Protein AF-A0A0B2VDZ8-F1 (afdb_monomer_lite)

Radius of gyration: 16.99 Å; chains: 1; bounding box: 38×29×52 Å

pLDDT: mean 93.47, std 7.71, range [47.62, 98.5]

Secondary structure (DSSP, 8-state):
--HHHHHHHHHHHHHHHHHHHHHTHHHHHHHHS-SS---HHHHHHHHHHHHHHHHHHHHHHHHHHHHHHH-PPPHHHHHHHHHHHHHHHHHHHHHHHS---THHHHHHIIIIIHHHHHHHHHHHHHHHHHHTT-

Structure (mmCIF, N/CA/C/O backbone):
data_AF-A0A0B2VDZ8-F1
#
_entry.id   AF-A0A0B2VDZ8-F1
#
loop_
_atom_site.group_PDB
_atom_site.id
_atom_site.type_symbol
_atom_site.label_atom_id
_atom_site.label_alt_id
_atom_site.label_comp_id
_atom_site.label_asym_id
_atom_site.label_entity_id
_atom_site.label_seq_id
_atom_site.pdbx_PDB_ins_code
_atom_site.Cartn_x
_atom_site.Cartn_y
_atom_site.Cartn_z
_atom_site.occupancy
_atom_site.B_iso_or_equiv
_atom_site.auth_seq_id
_atom_site.auth_comp_id
_atom_site.auth_asym_id
_atom_site.auth_atom_id
_atom_site.pdbx_PDB_model_num
ATOM 1 N N . MET A 1 1 ? -18.965 14.030 11.114 1.00 65.94 1 MET A N 1
ATOM 2 C CA . MET A 1 1 ? -18.430 12.679 10.859 1.00 65.94 1 MET A CA 1
ATOM 3 C C . MET A 1 1 ? -17.839 12.183 12.160 1.00 65.94 1 MET A C 1
ATOM 5 O O . MET A 1 1 ? -17.066 12.920 12.761 1.00 65.94 1 MET A O 1
ATOM 9 N N . ASP A 1 2 ? -18.268 11.023 12.639 1.00 90.38 2 ASP A N 1
ATOM 10 C CA . ASP A 1 2 ? -17.653 10.364 13.789 1.00 90.38 2 ASP A CA 1
ATOM 11 C C . ASP A 1 2 ? -16.326 9.695 13.381 1.00 90.38 2 ASP A C 1
ATOM 13 O O . ASP A 1 2 ? -16.026 9.538 12.193 1.00 90.38 2 ASP A O 1
ATOM 17 N N . CYS A 1 3 ? -15.502 9.332 14.367 1.00 91.44 3 CYS A N 1
ATOM 18 C CA . CYS A 1 3 ? -14.164 8.786 14.118 1.00 91.44 3 CYS A CA 1
ATOM 19 C C . CYS A 1 3 ? -14.204 7.478 13.310 1.00 91.44 3 CYS A C 1
ATOM 21 O O . CYS A 1 3 ? -13.313 7.23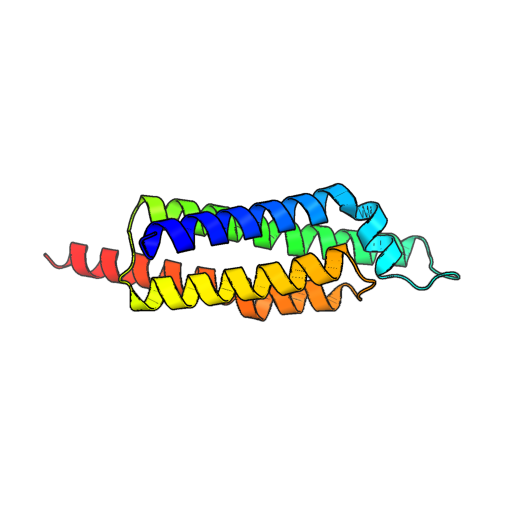2 12.500 1.00 91.44 3 CYS A O 1
ATOM 23 N N . LEU A 1 4 ? -15.248 6.666 13.500 1.00 94.50 4 LEU A N 1
ATOM 24 C CA . LEU A 1 4 ? -15.450 5.411 12.780 1.00 94.50 4 LEU A CA 1
ATOM 25 C C . LEU A 1 4 ? -15.672 5.643 11.289 1.00 94.50 4 LEU A C 1
ATOM 27 O O . LEU A 1 4 ? -14.945 5.077 10.474 1.00 94.50 4 LEU A O 1
ATOM 31 N N . SER A 1 5 ? -16.612 6.519 10.930 1.00 95.19 5 SER A N 1
ATOM 32 C CA . SER A 1 5 ? -16.853 6.850 9.523 1.00 95.19 5 SER A CA 1
ATOM 33 C C . SER A 1 5 ? -15.616 7.468 8.869 1.00 95.19 5 SER A C 1
ATOM 35 O O . SER A 1 5 ? -15.306 7.160 7.721 1.00 95.19 5 SER A O 1
ATOM 37 N N . ALA A 1 6 ? -14.872 8.308 9.598 1.00 95.94 6 ALA A N 1
ATOM 38 C CA . ALA A 1 6 ? -13.628 8.897 9.102 1.00 95.94 6 ALA A CA 1
ATOM 39 C C . ALA A 1 6 ? -12.538 7.857 8.842 1.00 95.94 6 ALA A C 1
ATOM 41 O O . ALA A 1 6 ? -11.886 7.915 7.798 1.00 95.94 6 ALA A O 1
ATOM 42 N N . TYR A 1 7 ? -12.381 6.883 9.736 1.00 96.25 7 TYR A N 1
ATOM 43 C CA . TYR A 1 7 ? -11.440 5.789 9.533 1.00 96.25 7 TYR A CA 1
ATOM 44 C C . TYR A 1 7 ? -11.841 4.921 8.338 1.00 96.25 7 TYR A C 1
ATOM 46 O O . TYR A 1 7 ? -11.020 4.713 7.451 1.00 96.25 7 TYR A O 1
ATOM 54 N N . PHE A 1 8 ? -13.107 4.500 8.255 1.00 96.50 8 PHE A N 1
ATOM 55 C CA . PHE A 1 8 ? -13.611 3.682 7.147 1.00 96.50 8 PHE A CA 1
ATOM 56 C C . PHE A 1 8 ? -13.384 4.343 5.780 1.00 96.50 8 PHE A C 1
ATOM 58 O O . PHE A 1 8 ? -12.879 3.709 4.851 1.00 96.50 8 PHE A O 1
ATOM 65 N N . ILE A 1 9 ? -13.716 5.633 5.661 1.00 97.12 9 ILE A N 1
ATOM 66 C CA . ILE A 1 9 ? -13.511 6.393 4.421 1.00 97.12 9 ILE A CA 1
ATOM 67 C C . ILE A 1 9 ? -12.020 6.500 4.098 1.00 97.12 9 ILE A C 1
ATOM 69 O O . ILE A 1 9 ? -11.639 6.300 2.949 1.00 97.12 9 ILE A O 1
ATOM 73 N N . THR A 1 10 ? -11.173 6.775 5.093 1.00 97.75 10 THR A N 1
ATOM 74 C CA . THR A 1 10 ? -9.722 6.913 4.889 1.00 97.75 10 THR A CA 1
ATOM 75 C C . THR A 1 10 ? -9.081 5.589 4.470 1.00 97.75 10 THR A C 1
ATOM 77 O O . THR A 1 10 ? -8.296 5.568 3.528 1.00 97.75 10 THR A O 1
ATOM 80 N N . LEU A 1 11 ? -9.457 4.480 5.111 1.00 97.94 11 LEU A N 1
ATOM 81 C CA . LEU A 1 11 ? -9.010 3.132 4.757 1.00 97.94 11 LEU A CA 1
ATOM 82 C C . LEU A 1 11 ? -9.438 2.760 3.330 1.00 97.94 11 LEU A C 1
ATOM 84 O O . LEU A 1 11 ? -8.633 2.270 2.541 1.00 97.94 11 LEU A O 1
ATOM 88 N N . THR A 1 12 ? -10.689 3.058 2.971 1.00 97.88 12 THR A N 1
ATOM 89 C CA . THR A 1 12 ? -11.205 2.811 1.617 1.00 97.88 12 THR A CA 1
ATOM 90 C C . THR A 1 12 ? -10.492 3.680 0.580 1.00 97.88 12 THR A C 1
ATOM 92 O O . THR A 1 12 ? -10.109 3.185 -0.475 1.00 97.88 12 THR A O 1
ATOM 95 N N . ALA A 1 13 ? -10.265 4.963 0.875 1.00 97.81 13 ALA A N 1
ATOM 96 C CA . ALA A 1 13 ? -9.532 5.867 -0.007 1.00 97.81 13 ALA A CA 1
ATOM 97 C C . ALA A 1 13 ? -8.082 5.405 -0.216 1.00 97.81 13 ALA A C 1
ATOM 99 O O . ALA A 1 13 ? -7.605 5.399 -1.351 1.00 97.81 13 ALA A O 1
ATOM 100 N N . HIS A 1 14 ? -7.411 4.952 0.847 1.00 98.12 14 HIS A N 1
ATOM 101 C CA . HIS A 1 14 ? -6.077 4.368 0.749 1.00 98.12 14 HIS A CA 1
ATOM 102 C C . HIS A 1 14 ? -6.073 3.130 -0.158 1.00 98.12 14 HIS A C 1
ATOM 104 O O . HIS A 1 14 ? -5.262 3.048 -1.079 1.00 98.12 14 HIS A O 1
ATOM 110 N N . ALA A 1 15 ? -7.026 2.211 0.034 1.00 98.25 15 ALA A N 1
ATOM 111 C CA . ALA A 1 15 ? -7.164 1.024 -0.806 1.00 98.25 15 ALA A CA 1
ATOM 112 C C . ALA A 1 15 ? -7.405 1.377 -2.284 1.00 98.25 15 ALA A C 1
ATOM 114 O O . ALA A 1 15 ? -6.795 0.776 -3.164 1.00 98.25 15 ALA A O 1
ATOM 115 N N . VAL A 1 16 ? -8.244 2.379 -2.571 1.00 97.81 16 VAL A N 1
ATOM 116 C CA . VAL A 1 16 ? -8.479 2.856 -3.9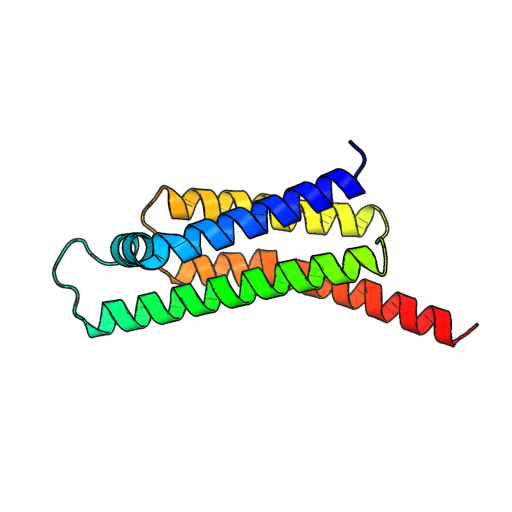44 1.00 97.81 16 VAL A CA 1
ATOM 117 C C . VAL A 1 16 ? -7.203 3.437 -4.555 1.00 97.81 16 VAL A C 1
ATOM 119 O O . VAL A 1 16 ? -6.897 3.119 -5.698 1.00 97.81 16 VAL A O 1
ATOM 122 N N . LEU A 1 17 ? -6.423 4.227 -3.811 1.00 97.44 17 LEU A N 1
ATOM 123 C CA . LEU A 1 17 ? -5.140 4.749 -4.299 1.00 97.44 17 LEU A CA 1
ATOM 124 C C . LEU A 1 17 ? -4.136 3.632 -4.604 1.00 97.44 17 LEU A C 1
ATOM 126 O O . LEU A 1 17 ? -3.457 3.691 -5.625 1.00 97.44 17 LEU A O 1
ATOM 130 N N . LEU A 1 18 ? -4.066 2.598 -3.761 1.00 97.69 18 LEU A N 1
ATOM 131 C CA . LEU A 1 18 ? -3.231 1.424 -4.027 1.00 97.69 18 LEU A CA 1
ATOM 132 C C . LEU A 1 18 ? -3.692 0.671 -5.282 1.00 97.69 18 LEU A C 1
ATOM 134 O O . LEU A 1 18 ? -2.859 0.247 -6.077 1.00 97.69 18 LEU A O 1
ATOM 138 N N . MET A 1 19 ? -5.006 0.530 -5.480 1.00 96.88 19 MET A N 1
ATOM 139 C CA . MET A 1 19 ? -5.571 -0.094 -6.680 1.00 96.88 19 MET A CA 1
ATOM 140 C C . MET A 1 19 ? -5.284 0.718 -7.943 1.00 96.88 19 MET A C 1
ATOM 142 O O . MET A 1 19 ? -4.977 0.124 -8.970 1.00 96.88 19 MET A O 1
ATOM 146 N N . LEU A 1 20 ? -5.346 2.052 -7.875 1.00 95.94 20 LEU A N 1
ATOM 147 C CA . LEU A 1 20 ? -4.955 2.927 -8.984 1.00 95.94 20 LEU A CA 1
ATOM 148 C C . LEU A 1 20 ? -3.466 2.766 -9.308 1.00 95.94 20 LEU A C 1
ATOM 150 O O . LEU A 1 20 ? -3.117 2.523 -10.457 1.00 95.94 20 LEU A O 1
ATOM 154 N N . ALA A 1 21 ? -2.597 2.789 -8.292 1.00 95.06 21 ALA A N 1
ATOM 155 C CA . ALA A 1 21 ? -1.167 2.557 -8.485 1.00 95.06 21 ALA A CA 1
ATOM 156 C C . ALA A 1 21 ? -0.867 1.166 -9.081 1.00 95.06 21 ALA A C 1
ATOM 158 O O . ALA A 1 21 ? 0.061 1.016 -9.873 1.00 95.06 21 ALA A O 1
ATOM 159 N N . LEU A 1 22 ? -1.656 0.149 -8.718 1.00 95.88 22 LEU A N 1
ATOM 160 C CA . LEU A 1 22 ? -1.529 -1.197 -9.275 1.00 95.88 22 LEU A CA 1
ATOM 161 C C . LEU A 1 22 ? -2.046 -1.267 -10.719 1.00 95.88 22 LEU A C 1
ATOM 163 O O . LEU A 1 22 ? -1.472 -1.978 -11.541 1.00 95.88 22 LEU A O 1
ATOM 167 N N . TRP A 1 23 ? -3.119 -0.546 -11.036 1.00 96.12 23 TRP A N 1
ATOM 168 C CA . TRP A 1 23 ? -3.669 -0.487 -12.387 1.00 96.12 23 TRP A CA 1
ATOM 169 C C . TRP A 1 23 ? -2.686 0.167 -13.366 1.00 96.12 23 TRP A C 1
ATOM 171 O O . TRP A 1 23 ? -2.411 -0.401 -14.420 1.00 96.12 23 TRP A O 1
ATOM 181 N N . ASP A 1 24 ? -2.077 1.281 -12.958 1.00 94.56 24 ASP A N 1
ATOM 182 C CA . ASP A 1 24 ? -1.091 2.036 -13.744 1.00 94.56 24 ASP A CA 1
ATOM 183 C C . ASP A 1 24 ? 0.350 1.528 -13.509 1.00 94.56 24 ASP A C 1
ATOM 185 O O . ASP A 1 24 ? 1.319 2.289 -13.527 1.00 94.56 24 ASP A O 1
ATOM 189 N N . THR A 1 25 ? 0.517 0.227 -13.221 1.00 94.69 25 THR A N 1
ATOM 190 C CA . THR A 1 25 ? 1.838 -0.375 -12.954 1.00 94.69 25 THR A CA 1
ATOM 191 C C . THR A 1 25 ? 2.849 -0.098 -14.073 1.00 94.69 2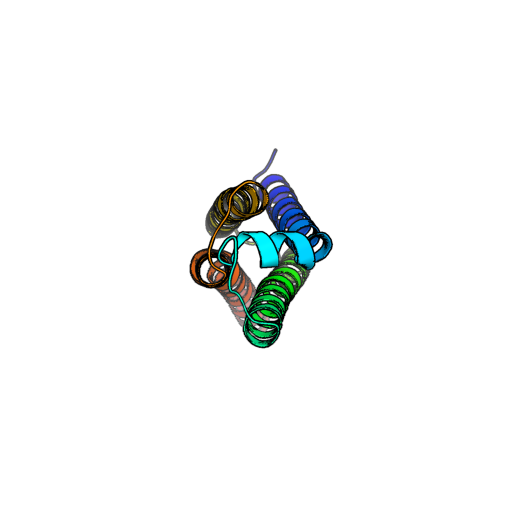5 THR A C 1
ATOM 193 O O . THR A 1 25 ? 3.965 0.293 -13.733 1.00 94.69 25 THR A O 1
ATOM 196 N N . PRO A 1 26 ? 2.533 -0.254 -15.376 1.00 94.25 26 PRO A N 1
ATOM 197 C CA . PRO A 1 26 ? 3.515 -0.015 -16.434 1.00 94.25 26 PRO A CA 1
ATOM 198 C C . PRO A 1 26 ? 4.087 1.408 -16.407 1.00 94.25 26 PRO A C 1
ATOM 200 O O . PRO A 1 26 ? 5.302 1.591 -16.508 1.00 94.25 26 PRO A O 1
ATOM 203 N N . GLU A 1 27 ? 3.228 2.406 -16.220 1.00 93.06 27 GLU A N 1
ATOM 204 C CA . GLU A 1 27 ? 3.582 3.818 -16.109 1.00 93.06 27 GLU A CA 1
ATOM 205 C C . GLU A 1 27 ? 4.394 4.083 -14.837 1.00 93.06 27 GLU A C 1
ATOM 207 O O . GLU A 1 27 ? 5.430 4.752 -14.885 1.00 93.06 27 GLU A O 1
ATOM 212 N N . ASN A 1 28 ? 3.973 3.496 -13.715 1.00 93.25 28 ASN A N 1
ATOM 213 C CA . ASN A 1 28 ? 4.658 3.623 -12.432 1.00 93.25 28 ASN A CA 1
ATOM 214 C C . ASN A 1 28 ? 6.044 2.960 -12.445 1.00 93.25 28 ASN A C 1
ATOM 216 O O . ASN A 1 28 ? 6.975 3.474 -11.836 1.00 93.25 28 ASN A O 1
ATOM 220 N N . VAL A 1 29 ? 6.229 1.852 -13.167 1.00 95.25 29 VAL A N 1
ATOM 221 C CA . VAL A 1 29 ? 7.549 1.227 -13.344 1.00 95.25 29 VAL A CA 1
ATOM 222 C C . VAL A 1 29 ? 8.459 2.145 -14.151 1.00 95.25 29 VAL A C 1
ATOM 224 O O . VAL A 1 29 ? 9.584 2.415 -13.729 1.00 95.25 29 VAL A O 1
ATOM 227 N N . LEU A 1 30 ? 7.974 2.691 -15.268 1.00 93.44 30 LEU A N 1
ATOM 228 C CA . LEU A 1 30 ? 8.762 3.614 -16.087 1.00 93.44 30 LEU A CA 1
ATOM 229 C C . LEU A 1 30 ? 9.130 4.897 -15.330 1.00 93.44 30 LEU A C 1
ATOM 231 O O . LEU A 1 30 ? 10.225 5.415 -15.529 1.00 93.44 30 LEU A O 1
ATOM 235 N N . SER A 1 31 ? 8.271 5.376 -14.425 1.00 91.19 31 SER A N 1
ATOM 236 C CA . SER A 1 31 ? 8.566 6.553 -13.598 1.00 91.19 31 SER A CA 1
ATOM 237 C C . SER A 1 31 ? 9.639 6.296 -12.529 1.00 91.19 31 SER A C 1
ATOM 239 O O . SER A 1 31 ? 10.227 7.253 -12.018 1.00 91.19 31 SER A O 1
ATOM 241 N N . THR A 1 32 ? 9.922 5.028 -12.206 1.00 91.81 32 THR A N 1
ATOM 242 C CA . THR A 1 32 ? 10.984 4.635 -11.263 1.00 91.81 32 THR A CA 1
ATOM 243 C C . THR A 1 32 ? 12.350 4.432 -11.927 1.00 91.81 32 THR A C 1
ATOM 245 O O . THR A 1 32 ? 13.376 4.480 -11.241 1.00 91.81 32 THR A O 1
ATOM 248 N N . LEU A 1 33 ? 12.367 4.169 -13.238 1.00 93.62 33 LEU A N 1
ATOM 249 C CA . LEU A 1 33 ? 13.569 3.864 -14.009 1.00 93.62 33 LEU A CA 1
ATOM 250 C C . LEU A 1 33 ? 14.241 5.149 -14.528 1.00 93.62 33 LEU A C 1
ATOM 252 O O . LEU A 1 33 ? 13.603 6.200 -14.627 1.00 93.62 33 LEU A O 1
ATOM 256 N N . PRO A 1 34 ? 15.538 5.094 -14.884 1.00 91.06 34 PRO A N 1
ATOM 257 C CA . PRO A 1 34 ? 16.180 6.163 -15.645 1.00 91.06 34 PRO A CA 1
ATOM 258 C C . PRO 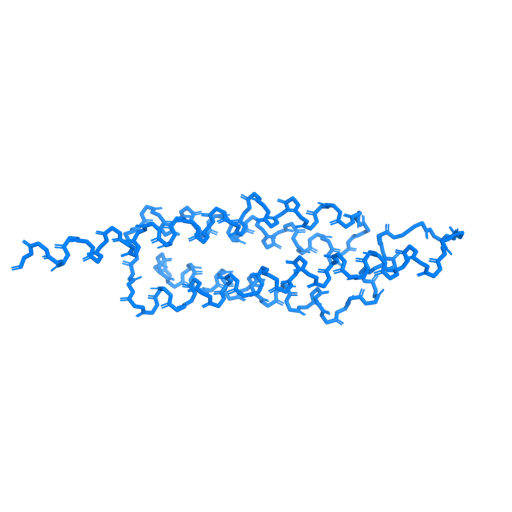A 1 34 ? 15.446 6.434 -16.968 1.00 91.06 34 PRO A C 1
ATOM 260 O O . PRO A 1 34 ? 14.835 5.532 -17.537 1.00 91.06 34 PRO A O 1
ATOM 263 N N . LEU A 1 35 ? 15.544 7.664 -17.488 1.00 87.75 35 LEU A N 1
ATOM 264 C CA . LEU A 1 35 ? 14.882 8.052 -18.746 1.00 87.75 35 LEU A CA 1
ATOM 265 C C . LEU A 1 35 ? 15.317 7.184 -19.940 1.00 87.75 35 LEU A C 1
ATOM 267 O O . LEU A 1 35 ? 14.520 6.926 -20.841 1.00 87.75 35 LEU A O 1
ATOM 271 N N . ASP A 1 36 ? 16.567 6.728 -19.941 1.00 89.44 36 ASP A N 1
ATOM 272 C CA . ASP A 1 36 ? 17.156 5.871 -20.960 1.00 89.44 36 ASP A CA 1
ATOM 273 C C . ASP A 1 36 ? 18.169 4.878 -20.363 1.00 89.44 36 ASP A C 1
ATOM 275 O O . ASP A 1 36 ? 18.578 4.970 -19.207 1.00 89.44 36 ASP A O 1
ATOM 279 N N . GLY A 1 37 ? 18.556 3.874 -21.156 1.00 91.06 37 GLY A N 1
ATOM 280 C CA . GLY A 1 37 ? 19.625 2.937 -20.795 1.00 91.06 37 GLY A CA 1
ATOM 281 C C . GLY A 1 37 ? 19.248 1.815 -19.820 1.00 91.06 37 GLY A C 1
ATOM 282 O O . GLY A 1 37 ? 20.134 1.060 -19.426 1.00 91.06 37 GLY A O 1
ATOM 283 N N . TRP A 1 38 ? 17.970 1.664 -19.461 1.00 94.62 38 TRP A N 1
ATOM 284 C CA . TRP A 1 38 ? 17.491 0.523 -18.677 1.00 94.62 38 TRP A CA 1
ATOM 285 C C . TRP A 1 38 ? 17.376 -0.750 -19.525 1.00 94.62 38 TRP A C 1
ATOM 287 O O . TRP A 1 38 ? 17.131 -0.731 -20.735 1.00 94.62 38 TRP A O 1
ATOM 297 N N . THR A 1 39 ? 17.552 -1.887 -18.866 1.00 96.38 39 THR A N 1
ATOM 298 C CA . THR A 1 39 ? 17.433 -3.218 -19.456 1.00 96.38 39 THR A CA 1
ATOM 299 C C . THR A 1 39 ? 16.060 -3.819 -19.181 1.00 96.38 39 THR A C 1
ATOM 301 O O . THR A 1 39 ? 15.403 -3.497 -18.193 1.00 96.38 39 THR A O 1
ATOM 304 N N . ALA A 1 40 ? 15.638 -4.775 -20.014 1.00 96.25 40 ALA A N 1
ATOM 305 C CA . ALA A 1 40 ? 14.395 -5.503 -19.769 1.00 96.25 40 ALA A CA 1
ATOM 306 C C . ALA A 1 40 ? 14.379 -6.157 -18.376 1.00 96.25 40 ALA A C 1
ATOM 308 O O . ALA A 1 40 ? 13.355 -6.139 -17.711 1.00 96.25 40 ALA A O 1
ATOM 309 N N . ARG A 1 41 ? 15.513 -6.697 -17.904 1.00 96.69 41 ARG A N 1
ATOM 310 C CA . ARG A 1 41 ? 15.600 -7.317 -16.573 1.00 96.69 41 ARG A CA 1
ATOM 311 C C . ARG A 1 41 ? 15.285 -6.326 -15.452 1.00 96.69 41 ARG A C 1
ATOM 313 O O . ARG A 1 41 ? 14.506 -6.667 -14.575 1.00 96.69 41 ARG A O 1
ATOM 320 N N . GLU A 1 42 ? 15.844 -5.120 -15.507 1.00 95.88 42 GLU A N 1
ATOM 321 C CA . GLU A 1 42 ? 15.577 -4.085 -14.498 1.00 95.88 42 GLU A CA 1
ATOM 322 C C . GLU A 1 42 ? 14.103 -3.678 -14.483 1.00 95.88 42 GLU A C 1
ATOM 324 O O . GLU A 1 42 ? 13.537 -3.499 -13.408 1.00 95.88 42 GLU A O 1
ATOM 329 N N . TYR A 1 43 ? 13.463 -3.606 -15.655 1.00 96.56 43 TYR A N 1
ATOM 330 C CA . TYR A 1 43 ? 12.022 -3.375 -15.745 1.00 96.56 43 TYR A CA 1
ATOM 331 C C . TYR A 1 43 ? 11.230 -4.453 -14.994 1.00 96.56 43 TYR A C 1
ATOM 333 O O . TYR A 1 43 ? 10.446 -4.122 -14.108 1.00 96.56 43 TYR A O 1
ATOM 341 N N . TRP A 1 44 ? 11.477 -5.735 -15.292 1.00 97.69 44 TRP A N 1
ATOM 342 C CA . TRP A 1 44 ? 10.767 -6.851 -14.652 1.00 97.69 44 TRP A CA 1
ATOM 343 C C . TRP A 1 44 ? 11.015 -6.920 -13.140 1.00 97.69 44 TRP A C 1
ATOM 345 O O . TRP A 1 44 ? 10.099 -7.234 -12.382 1.00 97.69 44 TRP A O 1
ATOM 355 N N . ASP A 1 45 ? 12.235 -6.614 -12.691 1.00 97.06 45 ASP A N 1
ATOM 356 C CA . ASP A 1 45 ? 12.578 -6.619 -11.267 1.00 97.06 45 ASP A CA 1
ATOM 357 C C . ASP A 1 45 ? 11.816 -5.518 -10.508 1.00 97.06 45 ASP A C 1
ATOM 359 O O . ASP A 1 45 ? 11.288 -5.756 -9.414 1.00 97.06 45 ASP A O 1
ATOM 363 N N . VAL A 1 46 ? 11.712 -4.317 -11.090 1.00 96.75 46 VAL A N 1
ATOM 364 C CA . VAL A 1 46 ? 10.952 -3.214 -10.488 1.00 96.75 46 VAL A CA 1
ATOM 365 C C . VAL A 1 46 ? 9.449 -3.473 -10.554 1.00 96.75 46 VAL A C 1
ATOM 367 O O . VAL A 1 46 ? 8.770 -3.293 -9.543 1.00 96.75 46 VAL A O 1
ATOM 370 N N . GLU A 1 47 ? 8.937 -3.948 -11.688 1.00 97.50 47 GLU A N 1
ATOM 371 C CA . GLU A 1 47 ? 7.532 -4.323 -11.851 1.00 97.50 47 GLU A CA 1
ATOM 372 C C . GLU A 1 47 ? 7.107 -5.355 -10.806 1.00 97.50 47 GLU A C 1
ATOM 374 O O . GLU A 1 47 ? 6.147 -5.132 -10.067 1.00 97.50 47 GLU A O 1
ATOM 379 N N . ALA A 1 48 ? 7.866 -6.446 -10.668 1.00 98.12 48 ALA A N 1
ATOM 380 C CA . ALA A 1 48 ? 7.582 -7.476 -9.679 1.00 98.12 48 ALA A CA 1
ATOM 381 C C . ALA A 1 48 ? 7.588 -6.906 -8.252 1.00 98.12 48 ALA A C 1
ATOM 383 O O . ALA A 1 48 ? 6.686 -7.188 -7.462 1.00 98.12 48 ALA A O 1
ATOM 384 N N . SER A 1 49 ? 8.578 -6.072 -7.922 1.00 97.56 49 SER A N 1
ATOM 385 C CA . SER A 1 49 ? 8.686 -5.426 -6.610 1.00 97.56 49 SER A CA 1
ATOM 386 C C . SER A 1 49 ? 7.495 -4.503 -6.314 1.00 97.56 49 SER A C 1
ATOM 388 O O . SER A 1 49 ? 6.927 -4.551 -5.216 1.00 97.56 49 SER A O 1
ATOM 390 N N . LEU A 1 50 ? 7.065 -3.712 -7.300 1.00 96.38 50 LEU A N 1
ATOM 391 C CA . LEU A 1 50 ? 5.927 -2.806 -7.174 1.00 96.38 50 LEU A CA 1
ATOM 392 C C . LEU A 1 50 ? 4.617 -3.586 -7.000 1.00 96.38 50 LEU A C 1
ATOM 394 O O . LEU A 1 50 ? 3.912 -3.363 -6.015 1.00 96.38 50 LEU A O 1
ATOM 398 N N . VAL A 1 51 ? 4.343 -4.558 -7.875 1.00 97.94 51 VAL A N 1
ATOM 399 C CA . VAL A 1 51 ? 3.141 -5.407 -7.812 1.00 97.94 51 VAL A CA 1
ATOM 400 C C . VAL A 1 51 ? 3.047 -6.141 -6.475 1.00 97.94 51 VAL A C 1
ATOM 402 O O . VAL A 1 51 ? 1.977 -6.177 -5.866 1.00 97.94 51 VAL A O 1
ATOM 405 N N . VAL A 1 52 ? 4.160 -6.693 -5.980 1.00 98.06 52 VAL A N 1
ATOM 406 C CA . VAL A 1 52 ? 4.187 -7.384 -4.684 1.00 98.06 52 VAL A CA 1
ATOM 407 C C . VAL A 1 52 ? 3.889 -6.412 -3.542 1.00 98.06 52 VAL A C 1
ATOM 409 O O . VAL A 1 52 ? 3.029 -6.705 -2.711 1.00 98.06 52 VAL A O 1
ATOM 412 N N . SER A 1 53 ? 4.556 -5.255 -3.495 1.00 96.81 53 SER A N 1
ATOM 413 C CA . SER A 1 53 ? 4.352 -4.286 -2.409 1.00 96.81 53 SER A CA 1
ATOM 414 C C . SER A 1 53 ? 2.916 -3.741 -2.367 1.00 96.81 53 SER A C 1
ATOM 416 O O . SER A 1 53 ? 2.289 -3.742 -1.305 1.00 96.81 53 SER A O 1
ATOM 418 N N . LEU A 1 54 ? 2.358 -3.360 -3.521 1.00 97.19 54 LEU A N 1
ATOM 419 C CA . LEU A 1 54 ? 0.982 -2.873 -3.640 1.00 97.19 54 LEU A CA 1
ATOM 420 C C . LEU A 1 54 ? -0.036 -3.978 -3.341 1.00 97.19 54 LEU A C 1
ATOM 422 O O . LEU A 1 54 ? -0.987 -3.753 -2.593 1.00 97.19 54 LEU A O 1
ATOM 426 N N . GLY A 1 55 ? 0.186 -5.188 -3.860 1.00 98.12 55 GLY A N 1
ATOM 427 C CA . GLY A 1 55 ? -0.687 -6.337 -3.631 1.00 98.12 55 GLY A CA 1
ATOM 428 C C . GLY A 1 55 ? -0.802 -6.700 -2.149 1.00 98.12 55 GLY A C 1
ATOM 429 O O . GLY A 1 55 ? -1.911 -6.879 -1.642 1.00 98.12 55 GLY A O 1
ATOM 430 N N . ILE A 1 56 ? 0.321 -6.738 -1.422 1.00 98.25 56 ILE A N 1
ATOM 431 C CA . ILE A 1 56 ? 0.311 -6.992 0.027 1.00 98.25 56 ILE A CA 1
ATOM 432 C C . ILE A 1 56 ? -0.421 -5.861 0.767 1.00 98.25 56 ILE A C 1
ATOM 434 O O . ILE A 1 56 ? -1.240 -6.140 1.645 1.00 98.25 56 ILE A O 1
ATOM 438 N N . ALA A 1 57 ? -0.186 -4.597 0.399 1.00 98.19 57 ALA A N 1
ATOM 439 C CA . ALA A 1 57 ? -0.856 -3.453 1.018 1.00 98.19 57 ALA A CA 1
ATOM 440 C C . ALA A 1 57 ? -2.388 -3.482 0.820 1.00 98.19 57 ALA A C 1
ATOM 442 O O . ALA A 1 57 ? -3.141 -3.208 1.758 1.00 98.19 57 ALA A O 1
ATOM 443 N N . ILE A 1 58 ? -2.863 -3.879 -0.366 1.00 98.50 58 ILE A N 1
ATOM 444 C CA . ILE A 1 58 ? -4.298 -4.050 -0.653 1.00 98.50 58 ILE A CA 1
ATOM 445 C C . ILE A 1 58 ? -4.891 -5.164 0.216 1.00 98.50 58 ILE A C 1
ATOM 447 O O . ILE A 1 58 ? -5.942 -4.973 0.832 1.00 98.50 58 ILE A O 1
ATOM 451 N N . VAL A 1 59 ? -4.208 -6.309 0.324 1.00 98.50 59 VAL A N 1
ATOM 452 C CA . VAL A 1 59 ? -4.640 -7.411 1.200 1.00 98.50 59 VAL A CA 1
ATOM 453 C C . VAL A 1 59 ? -4.729 -6.950 2.657 1.00 98.50 59 VAL A C 1
ATOM 455 O O . VAL A 1 59 ? -5.695 -7.286 3.341 1.00 98.50 59 VAL A O 1
ATOM 458 N N . PHE A 1 60 ? -3.781 -6.136 3.129 1.00 98.44 60 PHE A N 1
ATOM 459 C CA . PHE A 1 60 ? -3.821 -5.577 4.484 1.00 98.44 60 PHE A CA 1
ATOM 460 C C . PHE A 1 60 ? -5.047 -4.686 4.690 1.00 98.44 60 PHE A C 1
ATOM 462 O O . PHE A 1 60 ? -5.728 -4.832 5.704 1.00 98.44 60 PHE A O 1
ATOM 469 N N . CYS A 1 61 ? -5.394 -3.849 3.707 1.00 98.19 61 CYS A N 1
ATOM 470 C CA . CYS A 1 61 ? -6.610 -3.038 3.768 1.00 98.19 61 CYS A CA 1
ATOM 471 C C . CYS A 1 61 ? -7.872 -3.907 3.869 1.00 98.19 61 CYS A C 1
ATOM 473 O O . CYS A 1 61 ? -8.754 -3.618 4.675 1.00 98.19 61 CYS A O 1
ATOM 475 N N . VAL A 1 62 ? -7.953 -5.000 3.100 1.00 98.31 62 VAL A N 1
ATOM 476 C CA . VAL A 1 62 ? -9.081 -5.947 3.172 1.00 98.31 62 VAL A CA 1
ATOM 477 C C . VAL A 1 62 ? -9.158 -6.615 4.547 1.00 98.31 62 VAL A C 1
ATOM 479 O O . VAL A 1 62 ? -10.246 -6.719 5.111 1.00 98.31 62 VAL A O 1
ATOM 482 N N . ILE A 1 63 ? -8.025 -7.034 5.116 1.00 98.25 63 ILE A N 1
ATOM 483 C CA . ILE A 1 63 ? -7.994 -7.623 6.461 1.00 98.25 63 ILE A CA 1
ATOM 484 C C . ILE A 1 63 ? -8.460 -6.600 7.503 1.00 98.25 63 ILE A C 1
ATOM 486 O O . ILE A 1 63 ? -9.313 -6.930 8.321 1.00 98.25 63 ILE A O 1
ATOM 490 N N . GLU A 1 64 ? -7.966 -5.360 7.462 1.00 97.44 64 GLU A N 1
ATOM 491 C CA . GLU A 1 64 ? -8.407 -4.296 8.377 1.00 97.44 64 GLU A CA 1
ATOM 492 C C . GLU A 1 64 ? -9.912 -4.014 8.253 1.00 97.44 64 GLU A C 1
ATOM 494 O O . GLU A 1 64 ? -10.592 -3.884 9.270 1.00 97.44 64 GLU A O 1
ATOM 499 N N . MET A 1 65 ? -10.459 -4.012 7.033 1.00 96.38 65 MET A N 1
ATOM 500 C CA . MET A 1 65 ? -11.901 -3.875 6.799 1.00 96.38 65 MET A CA 1
ATOM 501 C C . MET A 1 65 ? -12.704 -5.014 7.441 1.00 96.38 65 MET A C 1
ATOM 503 O O . MET A 1 65 ? -13.746 -4.769 8.050 1.00 96.38 65 MET A O 1
ATOM 507 N N . LEU A 1 66 ? -12.217 -6.256 7.342 1.00 97.06 66 LEU A N 1
ATOM 508 C CA . LEU A 1 66 ? -12.844 -7.406 7.998 1.00 97.06 66 LEU A CA 1
ATOM 509 C C . LEU A 1 66 ? -12.754 -7.298 9.526 1.00 97.06 66 LEU A C 1
ATOM 511 O O . LEU A 1 66 ? -13.749 -7.531 10.209 1.00 97.06 66 LEU A O 1
ATOM 515 N N . LEU A 1 67 ? -11.597 -6.908 10.070 1.00 95.81 67 LEU A N 1
ATOM 516 C CA . LEU A 1 67 ? -11.420 -6.705 11.512 1.00 95.81 67 LEU A CA 1
ATOM 517 C C . LEU A 1 67 ? -12.374 -5.631 12.044 1.00 95.81 67 LEU A C 1
ATOM 519 O O . LEU A 1 67 ? -13.023 -5.862 13.062 1.00 95.81 67 LEU A O 1
ATOM 523 N N . LEU A 1 68 ? -12.520 -4.514 11.323 1.00 93.88 68 LEU A N 1
ATOM 524 C CA . LEU A 1 68 ? -13.446 -3.437 11.674 1.00 93.88 68 LEU A CA 1
ATOM 525 C C . LEU A 1 68 ? -14.910 -3.908 11.680 1.00 93.88 68 LEU A C 1
ATOM 527 O O . LEU A 1 68 ? -15.694 -3.457 12.515 1.00 93.88 68 LEU A O 1
ATOM 531 N N . ALA A 1 69 ? -15.274 -4.826 10.778 1.00 93.00 69 ALA A N 1
ATOM 532 C CA . ALA A 1 69 ? -16.612 -5.413 10.728 1.00 93.00 69 ALA A CA 1
ATOM 533 C C . ALA A 1 69 ? -16.903 -6.341 11.922 1.00 93.00 69 ALA A C 1
ATOM 535 O O . ALA A 1 69 ? -18.044 -6.407 12.377 1.00 93.00 69 ALA A O 1
ATOM 536 N N . PHE A 1 70 ? -15.890 -7.043 12.444 1.00 92.06 70 PHE A N 1
ATOM 537 C CA . PHE A 1 70 ? -16.044 -7.899 13.624 1.00 92.06 70 PHE A CA 1
ATOM 538 C C . PHE A 1 70 ? -15.954 -7.131 14.943 1.00 92.06 70 PHE A C 1
ATOM 540 O O . PHE A 1 70 ? -16.624 -7.492 15.911 1.00 92.06 70 PHE A O 1
ATOM 547 N N . GLN A 1 71 ? -15.115 -6.100 15.004 1.00 90.19 71 GLN A N 1
ATOM 548 C CA . GLN A 1 71 ? -14.869 -5.346 16.221 1.00 90.19 71 GLN A CA 1
ATOM 549 C C . GLN A 1 71 ? -14.495 -3.905 15.897 1.00 90.19 71 GLN A C 1
ATOM 551 O O . GLN A 1 71 ? -13.503 -3.636 15.226 1.00 90.19 71 GLN A O 1
ATOM 556 N N . VAL A 1 72 ? -15.233 -2.968 16.485 1.00 91.44 72 VAL A N 1
ATOM 557 C CA . VAL A 1 72 ? -14.891 -1.547 16.431 1.00 91.44 72 VAL A CA 1
ATOM 558 C C . VAL A 1 72 ? -13.904 -1.223 17.562 1.00 91.44 72 VAL A C 1
ATOM 560 O O . VAL A 1 72 ? -14.258 -1.392 18.734 1.00 91.44 72 VAL A O 1
ATOM 563 N N . PRO A 1 73 ? -12.670 -0.769 17.260 1.00 89.94 73 PRO A N 1
ATOM 564 C CA . PRO A 1 73 ? -11.721 -0.329 18.279 1.00 89.94 73 PRO A CA 1
ATOM 565 C C . PRO A 1 73 ? -12.219 0.900 19.048 1.00 89.94 73 PRO A C 1
ATOM 567 O O . PRO A 1 73 ? -13.076 1.652 18.585 1.00 89.94 73 PRO A O 1
ATOM 570 N N . SER A 1 74 ? -11.622 1.162 20.210 1.00 92.31 74 SER A N 1
ATOM 571 C CA . SER A 1 74 ? -11.834 2.433 20.907 1.00 92.31 74 SER A CA 1
ATOM 572 C C . SER A 1 74 ? -11.264 3.614 20.105 1.00 92.31 74 SER A C 1
ATOM 574 O O . SER A 1 74 ? -10.419 3.452 19.223 1.00 92.31 74 SER A O 1
ATOM 576 N N . THR A 1 75 ? -11.704 4.833 20.429 1.00 93.62 75 THR A N 1
ATOM 577 C CA . THR A 1 75 ? -11.363 6.046 19.666 1.00 93.62 75 THR A CA 1
ATOM 578 C C . THR A 1 75 ? -9.855 6.289 19.529 1.00 93.62 75 THR A C 1
ATOM 580 O O . THR A 1 75 ? -9.414 6.768 18.492 1.00 93.62 75 THR A O 1
ATOM 583 N N . GLY A 1 76 ? -9.046 5.954 20.541 1.00 94.81 76 GLY A N 1
ATOM 584 C CA . GLY A 1 76 ? -7.596 6.193 20.519 1.00 94.81 76 GLY A CA 1
ATOM 585 C C . GLY A 1 76 ? -6.875 5.450 19.382 1.00 94.81 76 GLY A C 1
ATOM 586 O O . GLY A 1 76 ? -6.320 6.100 18.496 1.00 94.81 76 GLY A O 1
ATOM 587 N N . PRO A 1 77 ? -6.899 4.105 19.359 1.00 94.25 77 PRO A N 1
ATOM 588 C CA . PRO A 1 77 ? -6.319 3.332 18.260 1.00 94.25 77 PRO A CA 1
ATOM 589 C C . PRO A 1 77 ? -6.944 3.614 16.891 1.00 94.25 77 PRO A C 1
ATOM 591 O O . PRO A 1 77 ? -6.246 3.591 15.879 1.00 94.25 77 PRO A O 1
ATOM 594 N N . LEU A 1 78 ? -8.241 3.922 16.858 1.00 94.75 78 LEU A N 1
ATOM 595 C CA . LEU A 1 78 ? -8.946 4.290 15.633 1.00 94.75 78 LEU A CA 1
ATOM 596 C C . LEU A 1 78 ? -8.404 5.598 15.028 1.00 94.75 78 LEU A C 1
ATOM 598 O O . LEU A 1 78 ? -8.186 5.683 13.824 1.00 94.75 78 LEU A O 1
ATOM 602 N N . LEU A 1 79 ? -8.115 6.604 15.862 1.00 96.50 79 LEU A N 1
ATOM 603 C CA . LEU A 1 79 ? -7.466 7.843 15.421 1.00 96.50 79 LEU A CA 1
ATOM 604 C C . LEU A 1 79 ? -6.036 7.597 14.928 1.00 96.50 79 LEU A C 1
ATOM 606 O O . LEU A 1 79 ? -5.630 8.176 13.924 1.00 96.50 79 LEU A O 1
ATOM 610 N N . LEU A 1 80 ? -5.273 6.738 15.609 1.00 96.88 80 LEU A N 1
ATOM 611 C CA . LEU A 1 80 ? -3.902 6.421 15.203 1.00 96.88 80 LEU A CA 1
ATOM 612 C C . LEU A 1 80 ? -3.865 5.731 13.832 1.00 96.88 80 LEU A C 1
ATOM 614 O O . LEU A 1 80 ? -3.118 6.149 12.953 1.00 96.88 80 LEU A O 1
ATOM 618 N N . THR A 1 81 ? -4.697 4.711 13.636 1.00 96.38 81 THR A N 1
ATOM 619 C CA . THR A 1 81 ? -4.797 3.973 12.365 1.00 96.38 81 THR A CA 1
ATOM 620 C C . THR A 1 81 ? -5.328 4.857 11.234 1.00 96.38 81 THR A C 1
ATOM 622 O O . THR A 1 81 ? -4.802 4.810 10.123 1.00 96.38 81 THR A O 1
ATOM 625 N N . LEU A 1 82 ? -6.275 5.758 11.521 1.00 97.38 82 LEU A N 1
ATOM 626 C CA . LEU A 1 82 ? -6.703 6.804 10.587 1.00 97.38 82 LEU A CA 1
ATOM 627 C C . LEU A 1 82 ? -5.528 7.683 10.142 1.00 97.38 82 LEU A C 1
ATOM 629 O O . LEU A 1 82 ? -5.347 7.887 8.943 1.00 97.38 82 LEU A O 1
ATOM 633 N N . LEU A 1 83 ? -4.714 8.186 11.076 1.00 98.00 83 LEU A N 1
ATOM 634 C CA . LEU A 1 83 ? -3.564 9.037 10.749 1.00 98.00 83 LEU A CA 1
ATOM 635 C C . LEU A 1 83 ? -2.506 8.299 9.919 1.00 98.00 83 LEU A C 1
ATOM 637 O O . LEU A 1 83 ? -1.913 8.905 9.023 1.00 98.00 83 LEU A O 1
ATOM 641 N N . LEU A 1 84 ? -2.292 7.005 10.182 1.00 98.25 84 LEU A N 1
ATOM 642 C CA . LEU A 1 84 ? -1.388 6.167 9.393 1.00 98.25 84 LEU A CA 1
ATOM 643 C C . LEU A 1 84 ? -1.879 6.041 7.945 1.00 98.25 84 LEU A C 1
ATOM 645 O O . LEU A 1 84 ? -1.127 6.369 7.029 1.00 98.25 84 LEU A O 1
ATOM 649 N N . HIS A 1 85 ? -3.143 5.659 7.729 1.00 98.12 85 HIS A N 1
ATOM 650 C CA . HIS A 1 85 ? -3.715 5.530 6.379 1.00 98.12 85 HIS A CA 1
ATOM 651 C C . HIS A 1 85 ? -3.825 6.865 5.644 1.00 98.12 85 HIS A C 1
ATOM 653 O O . HIS A 1 85 ? -3.590 6.928 4.437 1.00 98.12 85 HIS A O 1
ATOM 659 N N . PHE A 1 86 ? -4.124 7.953 6.356 1.00 98.00 86 PHE A N 1
ATOM 660 C CA . PHE A 1 86 ? -4.128 9.296 5.779 1.00 98.00 86 PHE A CA 1
ATOM 661 C C . PHE A 1 86 ? -2.730 9.697 5.291 1.00 98.00 86 PHE A C 1
ATOM 663 O O . PHE A 1 86 ? -2.570 10.127 4.148 1.00 98.00 86 PHE A O 1
ATOM 670 N N . SER A 1 87 ? -1.705 9.489 6.122 1.00 98.06 87 SER A N 1
ATOM 671 C CA . SER A 1 87 ? -0.311 9.778 5.760 1.00 98.06 87 SER A CA 1
ATOM 672 C C . SER A 1 87 ? 0.156 8.904 4.595 1.00 98.06 87 SER A C 1
ATOM 674 O O . SER A 1 87 ? 0.724 9.415 3.631 1.00 98.06 87 SER A O 1
ATOM 676 N N . ALA A 1 88 ? -0.166 7.606 4.630 1.00 97.44 88 ALA A N 1
ATOM 677 C CA . ALA A 1 88 ? 0.125 6.677 3.544 1.00 97.44 88 ALA A CA 1
ATOM 678 C C . ALA A 1 88 ? -0.530 7.118 2.232 1.00 97.44 88 ALA A C 1
ATOM 680 O O . ALA A 1 88 ? 0.114 7.106 1.188 1.00 97.44 88 ALA A O 1
ATOM 681 N N . SER A 1 89 ? -1.790 7.555 2.286 1.00 97.69 89 SER A N 1
ATOM 682 C CA . SER A 1 89 ? -2.534 8.041 1.121 1.00 97.69 89 SER A CA 1
ATOM 683 C C . SER A 1 89 ? -1.875 9.262 0.488 1.00 97.69 89 SER A C 1
ATOM 685 O O . SER A 1 89 ? -1.753 9.312 -0.731 1.00 97.69 89 SER A O 1
ATOM 687 N N . ILE A 1 90 ? -1.384 10.210 1.292 1.00 97.06 90 ILE A N 1
ATOM 688 C CA . ILE A 1 90 ? -0.626 11.361 0.780 1.00 97.06 90 ILE A CA 1
ATOM 689 C C . ILE A 1 90 ? 0.667 10.898 0.095 1.00 97.06 90 ILE A C 1
ATOM 691 O O . ILE A 1 90 ? 0.989 11.380 -0.991 1.00 97.06 90 ILE A O 1
ATOM 695 N N . CYS A 1 91 ? 1.402 9.956 0.696 1.00 95.38 91 CYS A N 1
ATOM 696 C CA . CYS A 1 91 ? 2.636 9.436 0.108 1.00 95.38 91 CYS A CA 1
ATOM 697 C C . CYS A 1 91 ? 2.388 8.685 -1.210 1.00 95.38 91 CYS A C 1
ATOM 699 O O . CYS A 1 91 ? 3.080 8.952 -2.187 1.00 95.38 91 CYS A O 1
ATOM 701 N N . ILE A 1 92 ? 1.387 7.799 -1.264 1.00 94.00 92 ILE A N 1
ATOM 702 C CA . ILE A 1 92 ? 1.022 7.077 -2.493 1.00 94.00 92 ILE A CA 1
ATOM 703 C C . ILE A 1 92 ? 0.520 8.046 -3.563 1.00 9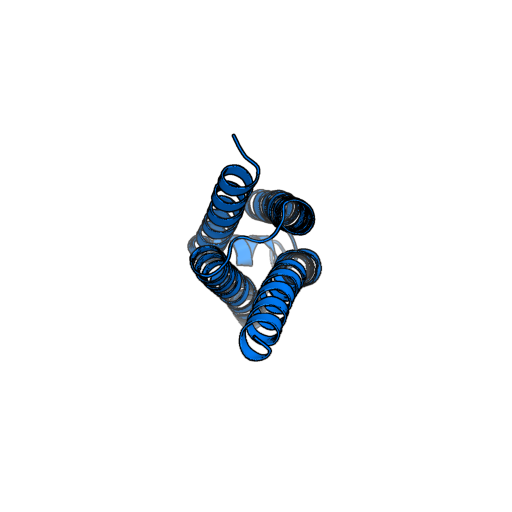4.00 92 ILE A C 1
ATOM 705 O O . ILE A 1 92 ? 0.938 7.945 -4.711 1.00 94.00 92 ILE A O 1
ATOM 709 N N . PHE A 1 93 ? -0.314 9.023 -3.199 1.00 93.94 93 PHE A N 1
ATOM 710 C CA . PHE A 1 93 ? -0.761 10.048 -4.139 1.00 93.94 93 PHE A CA 1
ATOM 711 C C . PHE A 1 93 ? 0.422 10.809 -4.746 1.00 93.94 93 PHE A C 1
ATOM 713 O O . PHE A 1 93 ? 0.461 11.020 -5.955 1.00 93.94 93 PHE A O 1
ATOM 720 N N . LYS A 1 94 ? 1.427 11.156 -3.932 1.00 92.50 94 LYS A N 1
ATOM 721 C CA . LYS A 1 94 ? 2.663 11.756 -4.437 1.00 92.50 94 LYS A CA 1
ATOM 722 C C . LYS A 1 94 ? 3.387 10.835 -5.428 1.00 92.50 94 LYS A C 1
ATOM 724 O O . LYS A 1 94 ? 3.853 11.329 -6.443 1.00 92.50 94 LYS A O 1
ATOM 729 N N . PHE A 1 95 ? 3.450 9.529 -5.173 1.00 86.06 95 PHE A N 1
ATOM 730 C CA . PHE A 1 95 ? 4.089 8.575 -6.092 1.00 86.06 95 PHE A CA 1
ATOM 731 C C . PHE A 1 95 ? 3.338 8.374 -7.406 1.00 86.06 95 PHE A C 1
ATOM 733 O O . PHE A 1 95 ? 3.966 8.075 -8.410 1.00 86.06 95 PHE A O 1
ATOM 740 N N . ILE A 1 96 ? 2.015 8.541 -7.409 1.00 87.56 96 ILE A N 1
ATOM 741 C CA . ILE A 1 96 ? 1.221 8.507 -8.645 1.00 87.56 96 ILE A CA 1
ATOM 742 C C . ILE A 1 96 ? 1.520 9.743 -9.512 1.00 87.56 96 ILE A C 1
ATOM 744 O O . ILE A 1 96 ? 1.460 9.675 -10.735 1.00 87.56 96 ILE A O 1
ATOM 748 N N . VAL A 1 97 ? 1.832 10.884 -8.889 1.00 89.19 97 VAL A N 1
ATOM 749 C CA . VAL A 1 97 ? 2.060 12.155 -9.597 1.00 89.19 97 VAL A CA 1
ATOM 750 C C . VAL A 1 97 ? 3.526 12.354 -10.006 1.00 89.19 97 VAL A C 1
ATOM 752 O O . VAL A 1 97 ? 3.782 12.931 -11.060 1.00 89.19 97 VAL A O 1
ATOM 755 N N . ASP A 1 98 ? 4.477 11.886 -9.195 1.00 89.12 98 ASP A N 1
ATOM 756 C CA . ASP A 1 98 ? 5.913 12.128 -9.363 1.00 89.12 98 ASP A CA 1
ATOM 757 C C . ASP A 1 98 ? 6.718 10.831 -9.579 1.00 89.12 98 ASP A C 1
ATOM 759 O O . ASP A 1 98 ? 6.342 9.749 -9.136 1.00 89.12 98 ASP A O 1
ATOM 763 N N . SER A 1 99 ? 7.906 10.954 -10.178 1.00 85.06 99 SER A N 1
ATOM 764 C CA . SER A 1 99 ? 8.884 9.863 -10.294 1.00 85.06 99 SER A CA 1
ATOM 765 C C . SER A 1 99 ? 9.543 9.527 -8.955 1.00 85.06 99 SER A C 1
ATOM 767 O O . SER A 1 99 ? 10.173 10.382 -8.325 1.00 85.06 99 SER A O 1
ATOM 769 N N . HIS A 1 100 ? 9.474 8.260 -8.542 1.00 87.62 100 HIS A N 1
ATOM 770 C CA . HIS A 1 100 ? 10.081 7.782 -7.301 1.00 87.62 100 HIS A CA 1
ATOM 771 C C . HIS A 1 100 ? 10.642 6.363 -7.453 1.00 87.62 100 HIS A C 1
ATOM 773 O O . HIS A 1 100 ? 9.994 5.521 -8.061 1.00 87.62 100 HIS A O 1
ATOM 779 N N . PRO A 1 101 ? 11.802 6.032 -6.856 1.00 91.19 101 PRO A N 1
ATOM 780 C CA . PRO A 1 101 ? 12.295 4.659 -6.866 1.00 91.19 101 PRO A CA 1
ATOM 781 C C . PRO A 1 101 ? 11.372 3.728 -6.071 1.00 91.19 101 PRO A C 1
ATOM 783 O O . PRO A 1 101 ? 10.836 4.113 -5.027 1.00 91.19 101 PRO A O 1
ATOM 786 N N . VAL A 1 102 ? 11.272 2.471 -6.517 1.00 92.12 102 VAL A N 1
ATOM 787 C CA . VAL A 1 102 ? 10.380 1.440 -5.947 1.00 92.12 102 VAL A CA 1
ATOM 788 C C . VAL A 1 102 ? 10.574 1.214 -4.443 1.00 92.12 102 VAL A C 1
ATOM 790 O O . VAL A 1 102 ? 9.630 0.894 -3.724 1.00 92.12 102 VAL A O 1
ATOM 793 N N . ALA A 1 103 ? 11.783 1.457 -3.926 1.00 93.94 103 ALA A N 1
ATOM 794 C CA . ALA A 1 103 ? 12.080 1.372 -2.497 1.00 93.94 103 ALA A CA 1
ATOM 795 C C . ALA A 1 103 ? 11.173 2.274 -1.639 1.00 93.94 103 ALA A C 1
ATOM 797 O O . ALA A 1 103 ? 10.866 1.926 -0.501 1.00 93.94 103 ALA A O 1
ATOM 798 N N . HIS A 1 104 ? 10.693 3.403 -2.169 1.00 93.56 104 HIS A N 1
ATOM 799 C CA . HIS A 1 104 ? 9.786 4.273 -1.425 1.00 93.56 104 HIS A CA 1
ATOM 800 C C . HIS A 1 104 ? 8.405 3.645 -1.186 1.00 93.56 104 HIS A C 1
ATOM 802 O O . HIS A 1 104 ? 7.831 3.877 -0.122 1.00 93.56 104 HIS A O 1
ATOM 808 N N . PHE A 1 105 ? 7.896 2.806 -2.096 1.00 93.19 105 PHE A N 1
ATOM 809 C CA . PHE A 1 105 ? 6.645 2.067 -1.875 1.00 93.19 105 PHE A CA 1
ATOM 810 C C . PHE A 1 105 ? 6.781 1.101 -0.696 1.00 93.19 105 PHE A C 1
ATOM 812 O O . PHE A 1 105 ? 5.919 1.063 0.183 1.00 93.19 105 PHE A O 1
ATOM 819 N N . TRP A 1 106 ? 7.915 0.401 -0.610 1.00 97.06 106 TRP A N 1
ATOM 820 C CA . TRP A 1 106 ? 8.235 -0.460 0.528 1.00 97.06 106 TRP A CA 1
ATOM 821 C C . TRP A 1 106 ? 8.341 0.308 1.844 1.00 97.06 106 TRP A C 1
ATOM 823 O O . TRP A 1 106 ? 7.867 -0.180 2.869 1.00 97.06 106 TRP A O 1
ATOM 833 N N . LEU A 1 107 ? 8.914 1.516 1.830 1.00 96.62 107 LEU A N 1
ATOM 834 C CA . LEU A 1 107 ? 8.970 2.367 3.022 1.00 96.62 107 LEU A CA 1
ATOM 835 C C . LEU A 1 107 ? 7.565 2.790 3.466 1.00 96.62 107 LEU A C 1
ATOM 837 O O . LEU A 1 107 ? 7.241 2.661 4.644 1.00 96.62 107 LEU A O 1
ATOM 841 N N . VAL A 1 108 ? 6.707 3.235 2.544 1.00 95.69 108 VAL A N 1
ATOM 842 C CA . VAL A 1 108 ? 5.320 3.606 2.875 1.00 95.69 108 VAL A CA 1
ATOM 843 C C . VAL A 1 108 ? 4.561 2.414 3.457 1.00 95.69 108 VAL A C 1
ATOM 845 O O . VAL A 1 108 ? 3.927 2.537 4.507 1.00 95.69 108 VAL A O 1
ATOM 848 N N . PHE A 1 109 ? 4.691 1.241 2.839 1.00 96.19 109 PHE A N 1
ATOM 849 C CA . PHE A 1 109 ? 4.107 0.010 3.357 1.00 96.19 109 PHE A CA 1
ATOM 850 C C . PHE A 1 109 ? 4.605 -0.315 4.777 1.00 96.19 109 PHE A C 1
ATOM 852 O O . PHE A 1 109 ? 3.798 -0.547 5.679 1.00 96.19 109 PHE A O 1
ATOM 859 N N . ALA A 1 110 ? 5.922 -0.296 5.003 1.00 97.62 110 ALA A N 1
ATOM 860 C CA . ALA A 1 110 ? 6.528 -0.682 6.276 1.00 97.62 110 ALA A CA 1
ATOM 861 C C . ALA A 1 110 ? 6.233 0.300 7.422 1.00 97.62 110 ALA A C 1
ATOM 863 O O . ALA A 1 110 ? 6.096 -0.134 8.566 1.00 97.62 110 ALA A O 1
ATOM 864 N N . PHE A 1 111 ? 6.134 1.603 7.139 1.00 96.94 111 PHE A N 1
ATOM 865 C CA . PHE A 1 111 ? 5.916 2.629 8.164 1.00 96.94 111 PHE A CA 1
ATOM 866 C C . PHE A 1 111 ? 4.446 2.942 8.435 1.00 96.94 111 PHE A C 1
ATOM 868 O O . PHE A 1 111 ? 4.132 3.397 9.535 1.00 96.94 111 PHE A O 1
ATOM 875 N N . PHE A 1 112 ? 3.548 2.702 7.477 1.00 97.44 112 PHE A N 1
ATOM 876 C CA . PHE A 1 112 ? 2.145 3.082 7.630 1.00 97.44 112 PHE A CA 1
ATOM 877 C C . PHE A 1 112 ? 1.189 1.890 7.564 1.00 97.44 112 PHE A C 1
ATOM 879 O O . PHE A 1 112 ? 0.443 1.661 8.518 1.00 97.44 112 PHE A O 1
ATOM 886 N N . SER A 1 113 ? 1.240 1.093 6.494 1.00 96.25 113 SER A N 1
ATOM 887 C CA . SER A 1 113 ? 0.287 -0.008 6.285 1.00 96.25 113 SER A CA 1
ATOM 888 C C . SER A 1 113 ? 0.527 -1.180 7.247 1.00 96.25 113 SER A C 1
ATOM 890 O O . SER A 1 113 ? -0.413 -1.691 7.853 1.00 96.25 113 SER A O 1
ATOM 892 N N . LEU A 1 114 ? 1.785 -1.591 7.447 1.00 98.00 114 LEU A N 1
ATOM 893 C CA . LEU A 1 114 ? 2.125 -2.694 8.350 1.00 98.00 114 LEU A CA 1
ATOM 894 C C . LEU A 1 114 ? 1.802 -2.373 9.827 1.00 98.00 114 LEU A C 1
ATOM 896 O O . LEU A 1 114 ? 1.158 -3.203 10.475 1.00 98.00 114 LEU A O 1
ATOM 900 N N . PRO A 1 115 ? 2.162 -1.198 10.384 1.00 98.00 115 PRO A N 1
ATOM 901 C CA . PRO A 1 115 ? 1.795 -0.854 11.755 1.00 98.00 115 PRO A CA 1
ATOM 902 C C . PRO A 1 115 ? 0.283 -0.742 11.963 1.00 98.00 115 PRO A C 1
ATOM 904 O O . PRO A 1 115 ? -0.200 -1.179 13.008 1.00 98.00 115 PRO A O 1
ATOM 907 N N . SER A 1 116 ? -0.470 -0.224 10.982 1.00 97.19 116 SER A N 1
ATOM 908 C CA . SER A 1 116 ? -1.936 -0.144 11.080 1.00 97.19 116 SER A CA 1
ATOM 909 C C . SER A 1 116 ? -2.568 -1.528 11.243 1.00 97.19 116 SER A C 1
ATOM 911 O O . SER A 1 116 ? -3.373 -1.745 12.156 1.00 97.19 116 SER A O 1
ATOM 913 N N . LEU A 1 117 ? -2.131 -2.502 10.437 1.00 97.75 117 LEU A N 1
ATOM 914 C CA . LEU A 1 117 ? -2.598 -3.880 10.557 1.00 97.75 117 LEU A CA 1
ATOM 915 C C . LEU A 1 117 ? -2.220 -4.497 11.914 1.00 97.75 117 LEU A C 1
ATOM 917 O O . LEU A 1 117 ? -3.063 -5.128 12.553 1.00 97.75 117 LEU A O 1
ATOM 921 N N . ILE A 1 118 ? -0.978 -4.306 12.378 1.00 97.94 118 ILE A N 1
ATOM 922 C CA . ILE A 1 118 ? -0.513 -4.842 13.671 1.00 97.94 118 ILE A CA 1
ATOM 923 C C . ILE A 1 118 ? -1.366 -4.307 14.828 1.00 97.94 118 ILE A C 1
ATOM 925 O O . ILE A 1 118 ? -1.759 -5.081 15.703 1.00 97.94 118 ILE A O 1
ATOM 929 N N . ILE A 1 119 ? -1.683 -3.008 14.826 1.00 96.44 119 ILE A N 1
ATOM 930 C CA . ILE A 1 119 ? -2.528 -2.380 15.850 1.00 96.44 119 ILE A CA 1
ATOM 931 C C . ILE A 1 119 ? -3.917 -3.030 15.868 1.00 96.44 119 ILE A C 1
ATOM 933 O O . ILE A 1 119 ? -4.379 -3.460 16.928 1.00 96.44 119 ILE A O 1
ATOM 937 N N . ASN A 1 120 ? -4.563 -3.151 14.705 1.00 95.56 120 ASN A N 1
ATOM 938 C CA . ASN A 1 120 ? -5.904 -3.728 14.606 1.00 95.56 120 ASN A CA 1
ATOM 939 C C . ASN A 1 120 ? -5.931 -5.217 14.984 1.00 95.56 120 ASN A C 1
ATOM 941 O O . ASN A 1 120 ? -6.811 -5.644 15.734 1.00 95.56 120 ASN A O 1
ATOM 945 N N . LEU A 1 121 ? -4.936 -6.002 14.556 1.00 96.31 121 LEU A N 1
ATOM 946 C CA . LEU A 1 121 ? -4.806 -7.406 14.953 1.00 96.31 121 LEU A CA 1
ATOM 947 C C . LEU A 1 121 ? -4.603 -7.555 16.463 1.00 96.31 121 LEU A C 1
ATOM 949 O O . LEU A 1 121 ? -5.232 -8.406 17.089 1.00 96.31 121 LEU A O 1
ATOM 953 N N . PHE A 1 122 ? -3.756 -6.726 17.073 1.00 95.44 122 PHE A N 1
ATOM 954 C CA . PHE A 1 122 ? -3.522 -6.768 18.515 1.00 95.44 122 PHE A CA 1
ATOM 955 C C . PHE A 1 122 ? -4.799 -6.464 19.315 1.00 95.44 122 PHE A C 1
ATOM 957 O O . PHE A 1 122 ? -5.105 -7.141 20.301 1.00 95.44 122 PHE A O 1
ATOM 964 N N . ILE A 1 123 ? -5.580 -5.478 18.874 1.00 93.81 123 ILE A N 1
ATOM 965 C CA . ILE A 1 123 ? -6.858 -5.109 19.501 1.00 93.81 123 ILE A CA 1
ATOM 966 C C . ILE A 1 123 ? -7.887 -6.230 19.361 1.00 93.81 123 ILE A C 1
ATOM 968 O O . ILE A 1 123 ? -8.566 -6.570 20.332 1.00 93.81 123 ILE A O 1
ATOM 972 N N . PHE A 1 124 ? -7.952 -6.848 18.185 1.00 93.06 124 PHE A N 1
ATOM 973 C CA . PHE A 1 124 ? -8.828 -7.985 17.942 1.00 93.06 124 PHE A CA 1
ATOM 974 C C . PHE A 1 124 ? -8.481 -9.175 18.847 1.00 93.06 124 PHE A C 1
ATOM 976 O O . PHE A 1 124 ? -9.323 -9.692 19.586 1.00 93.06 124 PHE A O 1
ATOM 983 N N . LEU A 1 125 ? -7.205 -9.567 18.871 1.00 93.19 125 LEU A N 1
ATOM 984 C CA . LEU A 1 125 ? -6.726 -10.693 19.675 1.00 93.19 125 LEU A CA 1
ATOM 985 C C . LEU A 1 125 ? -6.875 -10.449 21.185 1.00 93.19 125 LEU A C 1
ATOM 987 O O . LEU A 1 125 ? -7.209 -11.377 21.927 1.00 93.19 125 LEU A O 1
ATOM 991 N N . SER A 1 126 ? -6.637 -9.220 21.655 1.00 90.69 126 SER A N 1
ATOM 992 C CA . SER A 1 126 ? -6.809 -8.872 23.072 1.00 90.69 126 SER A CA 1
ATOM 993 C C . SER A 1 126 ? -8.276 -8.920 23.513 1.00 90.69 126 SER A C 1
ATOM 995 O O . SER A 1 126 ? -8.556 -9.422 24.603 1.00 90.69 126 SER A O 1
ATOM 997 N N . SER A 1 127 ? -9.216 -8.506 22.657 1.00 86.38 127 SER A N 1
ATOM 998 C CA . SER A 1 127 ? -10.651 -8.610 22.950 1.00 86.38 127 SER A CA 1
ATOM 999 C C . SER A 1 127 ? -11.140 -10.056 22.977 1.00 86.38 127 SER A C 1
ATOM 1001 O O . SER A 1 127 ? -11.884 -10.436 23.882 1.00 86.38 127 SER A O 1
ATOM 1003 N N . PHE A 1 128 ? -10.684 -10.889 22.034 1.00 80.69 128 PHE A N 1
ATOM 1004 C CA . PHE A 1 128 ? -11.025 -12.314 22.018 1.00 80.69 128 PHE A CA 1
ATOM 1005 C C . PHE A 1 128 ? -10.547 -13.025 23.285 1.00 80.69 128 PHE A C 1
ATOM 1007 O O . PHE A 1 128 ? -11.304 -13.785 23.890 1.00 80.69 128 PHE A O 1
ATOM 1014 N N . ARG A 1 129 ? -9.319 -12.735 23.739 1.00 78.25 129 ARG A N 1
ATOM 1015 C CA . ARG A 1 129 ? -8.812 -13.281 25.004 1.00 78.25 129 ARG A CA 1
ATOM 1016 C C . ARG A 1 129 ? -9.682 -12.878 26.186 1.00 78.25 129 ARG A C 1
ATOM 1018 O O . ARG A 1 129 ? -10.006 -13.750 26.979 1.00 78.25 129 ARG A O 1
ATOM 1025 N N . LEU A 1 130 ? -10.088 -11.610 26.289 1.00 71.12 130 LEU A N 1
ATOM 1026 C CA . LEU A 1 130 ? -10.965 -11.166 27.377 1.00 71.12 130 LEU A CA 1
ATOM 1027 C C . LEU A 1 130 ? -12.314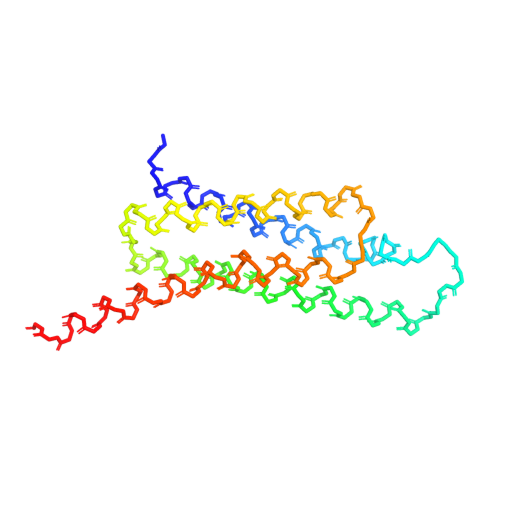 -11.901 27.372 1.00 71.12 130 LEU A C 1
ATOM 1029 O O . LEU A 1 130 ? -12.770 -12.315 28.432 1.00 71.12 130 LEU A O 1
ATOM 1033 N N . SER A 1 131 ? -12.915 -12.121 26.198 1.00 71.31 131 SER A N 1
ATOM 1034 C CA . SER A 1 131 ? -14.199 -12.833 26.093 1.00 71.31 131 SER A CA 1
ATOM 1035 C C . SER A 1 131 ? -14.137 -14.314 26.483 1.00 71.31 131 SER A C 1
ATOM 1037 O O . SER A 1 131 ? -15.154 -14.869 26.869 1.00 71.31 131 SER A O 1
ATOM 1039 N N . GLY A 1 132 ? -12.964 -14.954 26.410 1.00 62.81 132 GLY A N 1
ATOM 1040 C CA . GLY A 1 132 ? -12.787 -16.358 26.800 1.00 62.81 132 GLY A CA 1
ATOM 1041 C C . GLY A 1 132 ? -12.590 -16.589 28.304 1.00 62.81 132 GLY A C 1
ATOM 1042 O O . GLY A 1 132 ? -12.546 -17.741 28.729 1.00 62.81 132 GLY A O 1
ATOM 1043 N N . PHE A 1 133 ? -12.437 -15.524 29.100 1.00 58.22 133 PHE A N 1
ATOM 1044 C CA . PHE A 1 133 ? -12.285 -15.586 30.563 1.00 58.22 133 PHE A CA 1
ATOM 1045 C C . PHE A 1 133 ? -13.566 -15.206 31.333 1.00 58.22 133 PHE A C 1
ATOM 1047 O O . PHE A 1 133 ? -13.534 -15.172 32.565 1.00 58.22 133 PHE A O 1
ATOM 1054 N N . CYS A 1 134 ? -14.670 -14.927 30.634 1.00 47.62 134 CYS A N 1
ATOM 1055 C CA . CYS A 1 134 ? -15.999 -14.696 31.210 1.00 47.62 134 CYS A CA 1
ATOM 1056 C C . CYS A 1 134 ? -16.943 -15.841 30.842 1.00 47.62 134 CYS A C 1
ATOM 1058 O O . CYS A 1 134 ? -17.775 -16.187 31.709 1.00 47.62 134 CYS A O 1
#

Sequence (134 aa):
MDCLSAYFITLTAHAVLLMLALWDTPENVLSTLPLDGWTAREYWDVEASLVVSLGIAIVFCVIEMLLLAFQVPSTGPLLLTLLLHFSASICIFKFIVDSHPVAHFWLVFAFFSLPSLIINLFIFLSSFRLSGFC

Organism: Toxocara canis (NCBI:txid6265)

Foldseek 3Di:
DDLLVLLLVLLVLLLVLLVVCLVCLLVLLCLQDPVDDDDPVSSVVLSVLSNVLSVVLNVLSVVLVVLCVVDPDPSPLSVVLSVLSNVLSVQSVCSVVHRDHSVSSVVSCVRRSVVSSVSSVVRSVVVVVVVVVD

InterPro domains:
  IPR029248 Transmembrane protein 107 [PF14995] (5-123)
  IPR029248 Transmembrane protein 107 [PTHR34341] (3-131)